Protein AF-A0A3D0NXZ5-F1 (afdb_monomer_lite)

Foldseek 3Di:
DDDPPPPPPPPQLLPDDDDPDPPDDDPVNVVCNVCRSVCVVVCCVQQPFDPDDPPRRGGPVVVVVVVVVVVVCVVVVQCVPPCVVVLVCQLVVVCVVVVVVVDPPDPDDDDDPPDPPPDPPRDRPPPDDDDDPPDDDRSNRVVVVVVVVVPDPVVVVVLVVQCVVVDPCSVVVVVVSVRD

Secondary structure (DSSP, 8-state):
----SS-SS--STT-PPPPS--SS--HHHHHHHHHHHHHHHHHHHHTPBP---TT---BHHHHHHHHHHHHHHHHTTSHHHHSHHHHHHHHTTSSHHHHTTS-TT--S-----------TT---TTSS---SS-----HHHHHHHHHHHHS-HHHHHHHHHHHHHHGGGHHHHHHHHT--

Structure (mmCIF, N/CA/C/O backbone):
data_AF-A0A3D0NXZ5-F1
#
_entry.id   AF-A0A3D0NXZ5-F1
#
loop_
_atom_site.group_PDB
_atom_site.id
_atom_site.type_symbol
_atom_site.label_atom_id
_atom_site.label_alt_id
_atom_site.label_comp_id
_atom_site.label_asym_id
_atom_site.label_entity_id
_atom_site.label_seq_id
_atom_site.pdbx_PDB_ins_code
_atom_site.Cartn_x
_atom_site.Cartn_y
_atom_site.Cartn_z
_atom_site.occupancy
_atom_site.B_iso_or_equiv
_atom_site.auth_seq_id
_atom_site.auth_comp_id
_atom_site.auth_asym_id
_atom_site.auth_atom_id
_atom_site.pdbx_PDB_model_num
ATOM 1 N N . MET A 1 1 ? -35.316 19.312 35.073 1.00 41.75 1 MET A N 1
ATOM 2 C CA . MET A 1 1 ? -35.607 18.990 33.659 1.00 41.75 1 MET A CA 1
ATOM 3 C C . MET A 1 1 ? -35.160 20.193 32.835 1.00 41.75 1 MET A C 1
ATOM 5 O O . MET A 1 1 ? -35.930 21.123 32.685 1.00 41.75 1 MET A O 1
ATOM 9 N N . LEU A 1 2 ? -33.845 20.403 32.703 1.00 42.44 2 LEU A N 1
ATOM 10 C CA . LEU A 1 2 ? -32.972 19.892 31.624 1.00 42.44 2 LEU A CA 1
ATOM 11 C C . LEU A 1 2 ? -33.409 20.513 30.282 1.00 42.44 2 LEU A C 1
ATOM 13 O O . LEU A 1 2 ? -34.428 20.118 29.737 1.00 42.44 2 LEU A O 1
ATOM 17 N N . GLY A 1 3 ? -32.780 21.577 29.781 1.00 42.56 3 GLY A N 1
ATOM 18 C CA . GLY A 1 3 ? -31.330 21.733 29.605 1.00 42.56 3 GLY A CA 1
ATOM 19 C C . GLY A 1 3 ? -30.873 21.407 28.173 1.00 42.56 3 GLY A C 1
ATOM 20 O O . GLY A 1 3 ? -29.702 21.135 27.984 1.00 42.56 3 GLY A O 1
ATOM 21 N N . PHE A 1 4 ? -31.782 21.397 27.186 1.00 41.47 4 PHE A N 1
ATOM 22 C CA . PHE A 1 4 ? -31.520 20.884 25.830 1.00 41.47 4 PHE A CA 1
ATOM 23 C C . PHE A 1 4 ? -31.695 21.907 24.692 1.00 41.47 4 PHE A C 1
ATOM 25 O O . PHE A 1 4 ? -31.719 21.520 23.529 1.00 41.47 4 PHE A O 1
ATOM 32 N N . ALA A 1 5 ? -31.841 23.204 24.982 1.00 46.91 5 ALA A N 1
ATOM 33 C CA . ALA A 1 5 ? -32.232 24.187 23.960 1.00 46.91 5 ALA A CA 1
ATOM 34 C C . ALA A 1 5 ? -31.155 25.228 23.593 1.00 46.91 5 ALA A C 1
ATOM 36 O O . ALA A 1 5 ? -31.480 26.191 22.908 1.00 46.91 5 ALA A O 1
ATOM 37 N N . GLN A 1 6 ? -29.891 25.054 24.010 1.00 45.06 6 GLN A N 1
ATOM 38 C CA . GLN A 1 6 ? -28.816 26.023 23.717 1.00 45.06 6 GLN A CA 1
ATOM 39 C C . GLN A 1 6 ? -27.548 25.408 23.077 1.00 45.06 6 GLN A C 1
ATOM 41 O O . GLN A 1 6 ? -26.482 26.006 23.125 1.00 45.06 6 GLN A O 1
ATOM 46 N N . GLU A 1 7 ? -27.651 24.238 22.431 1.00 49.59 7 GLU A N 1
ATOM 47 C CA . GLU A 1 7 ? -26.507 23.495 21.844 1.00 49.59 7 GLU A CA 1
ATOM 48 C C . GLU A 1 7 ? -26.618 23.261 20.319 1.00 49.59 7 GLU A C 1
ATOM 50 O O . GLU A 1 7 ? -26.187 22.228 19.789 1.00 49.59 7 GLU A O 1
ATOM 55 N N . ALA A 1 8 ? -27.212 24.210 19.587 1.00 44.62 8 ALA A N 1
ATOM 56 C CA . ALA A 1 8 ? -27.478 24.058 18.151 1.00 44.62 8 ALA A CA 1
ATOM 57 C C . ALA A 1 8 ? -26.867 25.135 17.225 1.00 44.62 8 ALA A C 1
ATOM 59 O O . ALA A 1 8 ? -27.139 25.081 16.031 1.00 44.62 8 ALA A O 1
ATOM 60 N N . GLU A 1 9 ? -26.021 26.062 17.705 1.00 56.44 9 GLU A N 1
ATOM 61 C CA . GLU A 1 9 ? -25.551 27.202 16.877 1.00 56.44 9 GLU A CA 1
ATOM 62 C C . GLU A 1 9 ? -24.024 27.305 16.630 1.00 56.44 9 GLU A C 1
ATOM 64 O O . GLU A 1 9 ? -23.556 28.309 16.106 1.00 56.44 9 GLU A O 1
ATOM 69 N N . SER A 1 10 ? -23.213 26.270 16.894 1.00 52.97 10 SER A N 1
ATOM 70 C CA . SER A 1 10 ? -21.784 26.280 16.483 1.00 52.97 10 SER A CA 1
ATOM 71 C C . SER A 1 10 ? -21.210 24.915 16.072 1.00 52.97 10 SER A C 1
ATOM 73 O O . SER A 1 10 ? -20.039 24.614 16.284 1.00 52.97 10 SER A O 1
ATOM 75 N N . ARG A 1 11 ? -22.022 24.050 15.451 1.00 55.53 11 ARG A N 1
ATOM 76 C CA . ARG A 1 11 ? -21.585 22.720 14.975 1.00 55.53 11 ARG A CA 1
ATOM 77 C C . ARG A 1 11 ? -20.914 22.768 13.598 1.00 55.53 11 ARG A C 1
ATOM 79 O O . ARG A 1 11 ? -21.351 22.089 12.673 1.00 55.53 11 ARG A O 1
ATOM 86 N N . ARG A 1 12 ? -19.875 23.584 13.431 1.00 70.50 12 ARG A N 1
ATOM 87 C CA . ARG A 1 12 ? -19.037 23.564 12.222 1.00 70.50 12 ARG A CA 1
ATOM 88 C C . ARG A 1 12 ? -17.635 23.133 12.622 1.00 70.50 12 ARG A C 1
ATOM 90 O O . ARG A 1 12 ? -17.129 23.612 13.628 1.00 70.50 12 ARG A O 1
ATOM 97 N N . CYS A 1 13 ? -17.016 22.235 11.852 1.00 55.78 13 CYS A N 1
ATOM 98 C CA . CYS A 1 13 ? -15.713 21.615 12.155 1.00 55.78 13 CYS A CA 1
ATOM 99 C C . CYS A 1 13 ? -14.569 22.610 12.452 1.00 55.78 13 CYS A C 1
ATOM 101 O O . CYS A 1 13 ? -13.500 22.185 12.867 1.00 55.78 13 CYS A O 1
ATOM 103 N N . TRP A 1 14 ? -14.777 23.909 12.215 1.00 62.09 14 TRP A N 1
ATOM 104 C CA . TRP A 1 14 ? -13.817 25.003 12.351 1.00 62.09 14 TRP A CA 1
ATOM 105 C C . TRP A 1 14 ? -14.100 25.971 13.511 1.00 62.09 14 TRP A C 1
ATOM 107 O O . TRP A 1 14 ? -13.362 26.940 13.671 1.00 62.09 14 TRP A O 1
ATOM 117 N N . ASP A 1 15 ? -15.139 25.741 14.318 1.00 67.44 15 ASP A N 1
ATOM 118 C CA . ASP A 1 15 ? -15.398 26.533 15.528 1.00 67.44 15 ASP A CA 1
ATOM 119 C C . ASP A 1 15 ? -14.567 25.981 16.700 1.00 67.44 15 ASP A C 1
ATOM 121 O O . ASP A 1 15 ? -15.029 25.185 17.518 1.00 67.44 15 ASP A O 1
ATOM 125 N N . VAL A 1 16 ? -13.291 26.378 16.749 1.00 64.75 16 VAL A N 1
ATOM 126 C CA . VAL A 1 16 ? -12.356 26.017 17.824 1.00 64.75 16 VAL A CA 1
ATOM 127 C C . VAL A 1 16 ? -12.390 27.113 18.901 1.00 64.75 16 VAL A C 1
ATOM 129 O O . VAL A 1 16 ? -12.082 28.266 18.589 1.00 64.75 16 VAL A O 1
ATOM 132 N N . PRO A 1 17 ? -12.743 26.812 20.167 1.00 65.06 17 PRO A N 1
ATOM 133 C CA . PRO A 1 17 ? -12.664 27.802 21.235 1.00 65.06 17 PRO A CA 1
ATOM 134 C C . PRO A 1 17 ? -11.199 28.229 21.444 1.00 65.06 17 PRO A C 1
ATOM 136 O O . PRO A 1 17 ? -10.312 27.370 21.464 1.00 65.06 17 PRO A O 1
ATOM 139 N N . PRO A 1 18 ? -10.911 29.535 21.604 1.00 63.91 18 PRO A N 1
ATOM 140 C CA . PRO A 1 18 ? -9.547 30.007 21.813 1.00 63.91 18 PRO A CA 1
ATOM 141 C C . PRO A 1 18 ? -8.962 29.385 23.092 1.00 63.91 18 PRO A C 1
ATOM 143 O O . PRO A 1 18 ? -9.678 29.248 24.089 1.00 63.91 18 PRO A O 1
ATOM 146 N N . PRO A 1 19 ? -7.673 29.005 23.098 1.00 59.25 19 PRO A N 1
ATOM 147 C 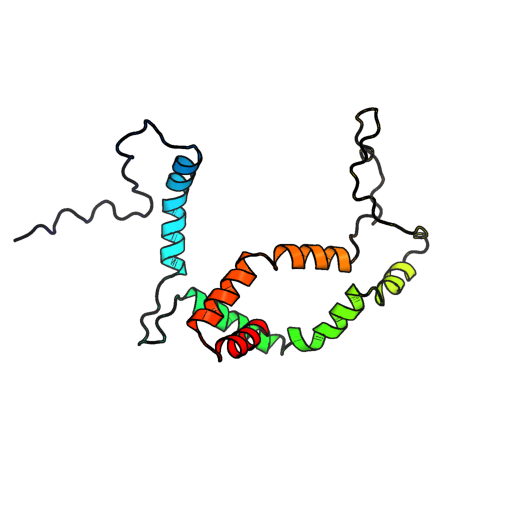CA . PRO A 1 19 ? -7.101 28.266 24.211 1.00 59.25 19 PRO A CA 1
ATOM 148 C C . PRO A 1 19 ? -7.060 29.140 25.467 1.00 59.25 19 PRO A C 1
ATOM 150 O O . PRO A 1 19 ? -6.582 30.280 25.452 1.00 59.25 19 PRO A O 1
ATOM 153 N N . ALA A 1 20 ? -7.545 28.579 26.572 1.00 56.56 20 ALA A N 1
ATOM 154 C CA . ALA A 1 20 ? -7.381 29.157 27.893 1.00 56.56 20 ALA A CA 1
ATOM 155 C C . ALA A 1 20 ? -5.891 29.065 28.277 1.00 56.56 20 ALA A C 1
ATOM 157 O O . ALA A 1 20 ? -5.408 27.995 28.628 1.00 56.56 20 ALA A O 1
ATOM 158 N N . ASN A 1 21 ? -5.191 30.202 28.191 1.00 59.28 21 ASN A N 1
ATOM 159 C CA . ASN A 1 21 ? -3.749 30.440 28.390 1.00 59.28 21 ASN A CA 1
ATOM 160 C C . ASN A 1 21 ? -2.854 30.306 27.143 1.00 59.28 21 ASN A C 1
ATOM 162 O O . ASN A 1 21 ? -2.420 29.232 26.741 1.00 59.28 21 ASN A O 1
ATOM 166 N N . GLN A 1 22 ? -2.489 31.473 26.602 1.00 55.28 22 GLN A N 1
ATOM 167 C CA . GLN A 1 22 ? -1.589 31.694 25.460 1.00 55.28 22 GLN A CA 1
ATOM 168 C C . GLN A 1 22 ? -0.088 31.636 25.812 1.00 55.28 22 GLN A C 1
ATOM 170 O O . GLN A 1 22 ? 0.746 31.894 24.949 1.00 55.28 22 GLN A O 1
ATOM 175 N N . GLN A 1 23 ? 0.289 31.381 27.069 1.00 57.41 23 GLN A N 1
ATOM 176 C CA . GLN A 1 23 ? 1.654 31.681 27.524 1.00 57.41 23 GLN A CA 1
ATOM 177 C C . GLN A 1 23 ? 2.689 30.569 27.314 1.00 57.41 23 GLN A C 1
ATOM 179 O O . GLN A 1 23 ? 3.861 30.840 27.528 1.00 57.41 23 GLN A O 1
ATOM 184 N N . GLN A 1 24 ? 2.322 29.378 26.828 1.00 54.00 24 GLN A N 1
ATOM 185 C CA . GLN A 1 24 ? 3.312 28.345 26.491 1.00 54.00 24 GLN A CA 1
ATOM 186 C C . GLN A 1 24 ? 2.784 27.381 25.413 1.00 54.00 24 GLN A C 1
ATOM 188 O O . GLN A 1 24 ? 2.514 26.219 25.685 1.00 54.00 24 GLN A O 1
ATOM 193 N N . GLN A 1 25 ? 2.578 27.866 24.187 1.00 55.88 25 GLN A N 1
ATOM 194 C CA . GLN A 1 25 ? 2.271 26.999 23.043 1.00 55.88 25 GLN A CA 1
ATOM 195 C C . GLN A 1 25 ? 3.479 26.963 22.110 1.00 55.88 25 GLN A C 1
ATOM 197 O O . GLN A 1 25 ? 3.913 28.008 21.622 1.00 55.88 25 GLN A O 1
ATOM 202 N N . GLY A 1 26 ? 4.036 25.768 21.892 1.00 76.88 26 GLY A N 1
ATOM 203 C CA . GLY A 1 26 ? 5.055 25.550 20.868 1.00 76.88 26 GLY A CA 1
ATOM 204 C C . GLY A 1 26 ? 4.516 25.889 19.476 1.00 76.88 26 GLY A C 1
ATOM 205 O O . GLY A 1 26 ? 3.304 25.922 19.255 1.00 76.88 26 GLY A O 1
ATOM 206 N N . ILE A 1 27 ? 5.418 26.154 18.526 1.00 78.00 27 ILE A N 1
ATOM 207 C CA . ILE A 1 27 ? 5.057 26.375 17.112 1.00 78.00 27 ILE A CA 1
ATOM 208 C C . ILE A 1 27 ? 4.247 25.175 16.591 1.00 78.00 27 ILE A C 1
ATOM 210 O O . ILE A 1 27 ? 3.243 25.365 15.906 1.00 78.00 27 ILE A O 1
ATOM 214 N N . ASP A 1 28 ? 4.615 23.975 17.035 1.00 73.81 28 ASP A N 1
ATOM 215 C CA . ASP A 1 28 ? 3.934 22.715 16.746 1.00 73.81 28 ASP A CA 1
ATOM 216 C C . ASP A 1 28 ? 2.470 22.737 17.209 1.00 73.81 28 ASP A C 1
ATOM 218 O O . ASP A 1 28 ? 1.581 22.444 16.420 1.00 73.81 28 ASP A O 1
ATOM 222 N N . GLU A 1 29 ? 2.185 23.195 18.434 1.00 76.00 29 GLU A N 1
ATOM 223 C CA . GLU A 1 29 ? 0.827 23.252 19.002 1.00 76.00 29 GLU A CA 1
ATOM 224 C C . GLU A 1 29 ? -0.116 24.175 18.210 1.00 76.00 29 GLU A C 1
ATOM 226 O O . GLU A 1 29 ? -1.310 23.898 18.072 1.00 76.00 29 GLU A O 1
ATOM 231 N N . ARG A 1 30 ? 0.420 25.290 17.696 1.00 70.31 30 ARG A N 1
ATOM 232 C CA . ARG A 1 30 ? -0.326 26.268 16.887 1.00 70.31 30 ARG A CA 1
ATOM 233 C C . ARG A 1 30 ? -0.631 25.740 15.493 1.00 70.31 30 ARG A C 1
ATOM 235 O O . ARG A 1 30 ? -1.725 25.967 14.981 1.00 70.31 30 ARG A O 1
ATOM 242 N N . ILE A 1 31 ? 0.336 25.050 14.894 1.00 77.19 31 ILE A N 1
ATOM 243 C CA . ILE A 1 31 ? 0.180 24.377 13.605 1.00 77.19 31 ILE A CA 1
ATOM 244 C C . ILE A 1 31 ? -0.887 23.290 13.748 1.00 77.19 31 ILE A C 1
ATOM 246 O O . ILE A 1 31 ? -1.882 23.303 13.025 1.00 77.19 31 ILE A O 1
ATOM 250 N N . ASP A 1 32 ? -0.758 22.432 14.755 1.00 77.69 32 ASP A N 1
ATOM 251 C CA . ASP A 1 32 ? -1.687 21.337 15.016 1.00 77.69 32 ASP A CA 1
ATOM 252 C C . ASP A 1 32 ? -3.134 21.824 15.184 1.00 77.69 32 ASP A C 1
ATOM 254 O O . ASP A 1 32 ? -4.059 21.263 14.603 1.00 77.69 32 ASP A O 1
ATOM 258 N N . GLN A 1 33 ? -3.357 22.905 15.938 1.00 75.62 33 GLN A N 1
ATOM 259 C CA . GLN A 1 33 ? -4.695 23.478 16.145 1.00 75.62 33 GLN A CA 1
ATOM 260 C C . GLN A 1 33 ? -5.306 24.079 14.877 1.00 75.62 33 GLN A C 1
ATOM 262 O O . GLN A 1 33 ? -6.523 24.017 14.710 1.00 75.62 33 GLN A O 1
ATOM 267 N N . ALA A 1 34 ? -4.486 24.628 13.980 1.00 78.44 34 ALA A N 1
ATOM 268 C CA . ALA A 1 34 ? -4.954 25.150 12.700 1.00 78.44 34 ALA A CA 1
ATOM 269 C C . ALA A 1 34 ? -5.328 24.028 11.716 1.00 78.44 34 ALA A C 1
ATOM 271 O O . ALA A 1 34 ? -6.273 24.183 10.942 1.00 78.44 34 ALA A O 1
ATOM 272 N N . PHE A 1 35 ? -4.629 22.889 11.764 1.00 81.00 35 PHE A N 1
ATOM 273 C CA . PHE A 1 35 ? -4.875 21.751 10.871 1.00 81.00 35 PHE A CA 1
ATOM 274 C C . PHE A 1 35 ? -5.945 20.775 11.382 1.00 81.00 35 PHE A C 1
ATOM 276 O O . PHE A 1 35 ? -6.681 20.208 10.571 1.00 81.00 35 PHE A O 1
ATOM 283 N N . LYS A 1 36 ? -6.111 20.639 12.704 1.00 81.00 36 LYS A N 1
ATOM 284 C CA . LYS A 1 36 ? -7.174 19.850 13.358 1.00 81.00 36 LYS A CA 1
ATOM 285 C C . LYS A 1 36 ? -8.581 20.041 12.773 1.00 81.00 36 LYS A C 1
ATOM 287 O O . LYS A 1 36 ? -9.215 19.035 12.476 1.00 81.00 36 LYS A O 1
ATOM 292 N N . PRO A 1 37 ? -9.103 21.261 12.552 1.00 80.50 37 PRO A N 1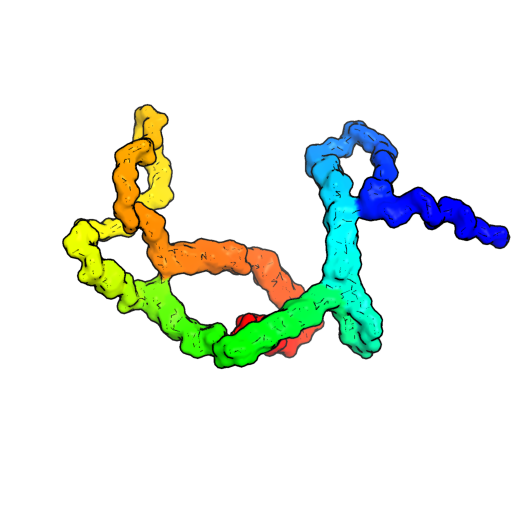
ATOM 293 C CA . PRO A 1 37 ? -10.470 21.437 12.057 1.00 80.50 37 PRO A CA 1
ATOM 294 C C . PRO A 1 37 ? -10.693 20.877 10.646 1.00 80.50 37 PRO A C 1
ATOM 296 O O . PRO A 1 37 ? -11.771 20.369 10.338 1.00 80.50 37 PRO A O 1
ATOM 299 N N . ILE A 1 38 ? -9.671 20.939 9.789 1.00 83.81 38 ILE A N 1
ATOM 300 C CA . ILE A 1 38 ? -9.722 20.403 8.423 1.00 83.81 38 ILE A CA 1
ATOM 301 C C . ILE A 1 38 ? -9.576 18.880 8.468 1.00 83.81 38 ILE A C 1
ATOM 303 O O . ILE A 1 38 ? -10.362 18.167 7.842 1.00 83.81 38 ILE A O 1
ATOM 307 N N . ALA A 1 39 ? -8.611 18.395 9.257 1.00 83.69 39 ALA A N 1
ATOM 308 C CA . ALA A 1 39 ? -8.355 16.974 9.448 1.00 83.69 39 ALA A CA 1
ATOM 309 C C . ALA A 1 39 ? -9.591 16.254 9.998 1.00 83.69 39 ALA A C 1
ATOM 311 O O . ALA A 1 39 ? -10.036 15.293 9.386 1.00 83.69 39 ALA A O 1
ATOM 312 N N . ASN A 1 40 ? -10.220 16.780 11.052 1.00 82.81 40 ASN A N 1
ATOM 313 C CA . ASN A 1 40 ? -11.398 16.178 11.684 1.00 82.81 40 ASN A CA 1
ATOM 314 C C . ASN A 1 40 ? -12.587 16.056 10.723 1.00 82.81 40 ASN A C 1
ATOM 316 O O . ASN A 1 40 ? -13.337 15.084 10.764 1.00 82.81 40 ASN A O 1
ATOM 320 N N . CYS A 1 41 ? -12.782 17.049 9.854 1.00 81.56 41 CYS A N 1
ATOM 321 C CA . CYS A 1 41 ? -13.891 17.045 8.902 1.00 81.56 41 CYS A CA 1
ATOM 322 C C . CYS A 1 41 ? -13.663 16.006 7.785 1.00 81.56 41 CYS A C 1
ATOM 324 O O . CYS A 1 41 ? -14.591 15.301 7.378 1.00 81.56 41 CYS A O 1
ATOM 326 N N . TRP A 1 42 ? -12.417 15.871 7.320 1.00 84.00 42 TRP A N 1
ATOM 327 C CA . TRP A 1 42 ? -12.032 14.824 6.374 1.00 84.00 42 TRP A CA 1
ATOM 328 C C . TRP A 1 42 ? -12.080 13.432 7.015 1.00 84.00 42 TRP A C 1
ATOM 330 O O . TRP A 1 42 ? -12.632 12.503 6.431 1.00 84.00 42 TRP A O 1
ATOM 340 N N . GLU A 1 43 ? -11.585 13.304 8.246 1.00 85.06 43 GLU A N 1
ATOM 341 C CA . GLU A 1 43 ? -11.587 12.075 9.039 1.00 85.06 43 GLU A CA 1
ATOM 342 C C . GLU A 1 43 ? -13.014 11.562 9.250 1.00 85.06 43 GLU A C 1
ATOM 344 O O . GLU A 1 43 ? -13.315 10.428 8.891 1.00 85.06 43 GLU A O 1
ATOM 349 N N . ALA A 1 44 ? -13.933 12.417 9.704 1.00 84.19 44 ALA A N 1
ATOM 350 C CA . ALA A 1 44 ? -15.335 12.049 9.898 1.00 84.19 44 ALA A CA 1
ATOM 351 C C . ALA A 1 44 ? -16.031 11.592 8.604 1.00 84.19 44 ALA A C 1
ATOM 353 O O . ALA A 1 44 ? -16.969 10.799 8.649 1.00 84.19 44 ALA A O 1
ATOM 354 N N . THR A 1 45 ? -15.573 12.081 7.449 1.00 85.88 45 THR A N 1
ATOM 355 C CA . THR A 1 45 ? -16.117 11.687 6.144 1.00 85.88 45 THR A CA 1
ATOM 356 C C . THR A 1 45 ? -15.546 10.345 5.680 1.00 85.88 45 THR A C 1
ATOM 358 O O . THR A 1 45 ? -16.287 9.477 5.225 1.00 85.88 45 THR A O 1
ATOM 361 N N . VAL A 1 46 ? -14.228 10.158 5.792 1.00 84.88 46 VAL A N 1
ATOM 362 C CA . VAL A 1 46 ? -13.517 8.966 5.297 1.00 84.88 46 VAL A CA 1
ATOM 363 C C . VAL A 1 46 ? -13.706 7.762 6.222 1.00 84.88 46 VAL A C 1
ATOM 365 O O . VAL A 1 46 ? -13.862 6.634 5.749 1.00 84.88 46 VAL A O 1
ATOM 368 N N . PHE A 1 47 ? -13.737 8.000 7.532 1.00 87.19 47 PHE A N 1
ATOM 369 C CA . PHE A 1 47 ? -13.920 6.976 8.557 1.00 87.19 47 PHE A CA 1
ATOM 370 C C . PHE A 1 47 ? -15.376 6.816 9.000 1.00 87.19 47 PHE A C 1
ATOM 372 O O . PHE A 1 47 ? -15.634 6.237 10.050 1.00 87.19 47 PHE A O 1
ATOM 379 N N . TYR A 1 48 ? -16.339 7.284 8.199 1.00 87.44 48 TYR A N 1
ATOM 380 C CA . TYR A 1 48 ? -17.747 7.014 8.465 1.00 87.44 48 TYR A CA 1
ATOM 381 C C . TYR A 1 48 ? -17.998 5.500 8.482 1.00 87.44 48 TYR A C 1
ATOM 383 O O . TYR A 1 48 ? -17.711 4.788 7.514 1.00 87.44 48 TYR A O 1
ATOM 391 N N . GLU A 1 49 ? -18.525 5.018 9.600 1.00 84.56 49 GLU A N 1
ATOM 392 C CA . GLU A 1 49 ? -18.884 3.623 9.824 1.00 84.56 49 GLU A CA 1
ATOM 393 C C . GLU A 1 49 ? -20.151 3.270 9.043 1.00 84.56 49 GLU A C 1
ATOM 395 O O . GLU A 1 49 ? -21.207 3.890 9.207 1.00 84.56 49 GLU A O 1
ATOM 400 N N . ALA A 1 50 ? -20.061 2.270 8.164 1.00 82.81 50 ALA A N 1
ATOM 401 C CA . ALA A 1 50 ? -21.228 1.818 7.423 1.00 82.81 50 ALA A CA 1
ATOM 402 C C . ALA A 1 50 ? -22.254 1.191 8.393 1.00 82.81 50 ALA A C 1
ATOM 404 O O . ALA A 1 50 ? -21.870 0.362 9.219 1.00 82.81 50 ALA A O 1
ATOM 405 N N . PRO A 1 51 ? -23.560 1.514 8.292 1.00 81.50 51 PRO A N 1
ATOM 406 C CA . PRO A 1 51 ? -24.595 0.971 9.173 1.00 81.50 51 PRO A CA 1
ATOM 407 C C . PRO A 1 51 ? -24.944 -0.478 8.792 1.00 81.50 51 PRO A C 1
ATOM 409 O O . PRO A 1 51 ? -26.036 -0.774 8.305 1.00 81.50 51 PRO A O 1
ATOM 412 N N . VAL A 1 52 ? -23.994 -1.389 8.986 1.00 82.94 52 VAL A N 1
ATOM 413 C CA . VAL A 1 52 ? -24.125 -2.829 8.748 1.00 82.94 52 VAL A CA 1
ATOM 414 C C . VAL A 1 52 ? -24.036 -3.608 10.069 1.00 82.94 52 VAL A C 1
ATOM 416 O O . VAL A 1 52 ? -23.437 -3.118 11.028 1.00 82.94 52 VAL A O 1
ATOM 419 N N . PRO A 1 53 ? -24.638 -4.810 10.156 1.00 85.06 53 PRO A N 1
ATOM 420 C CA . PRO A 1 53 ? -24.561 -5.639 11.356 1.00 85.06 53 PRO A CA 1
ATOM 421 C C . PRO A 1 53 ? -23.124 -6.062 11.699 1.00 85.06 53 PRO A C 1
ATOM 423 O O . PRO A 1 53 ? -22.326 -6.376 10.811 1.00 85.06 53 PRO A O 1
ATOM 426 N N . GLU A 1 54 ? -22.824 -6.144 12.996 1.00 85.00 54 GLU A N 1
ATOM 427 C CA . GLU A 1 54 ? -21.589 -6.744 13.519 1.00 85.00 54 GLU A CA 1
ATOM 428 C C . GLU A 1 54 ? -21.378 -8.163 12.957 1.00 85.00 54 GLU A C 1
ATOM 430 O O . GLU A 1 54 ? -22.345 -8.933 12.881 1.00 85.00 54 GLU A O 1
ATOM 435 N N . PRO A 1 55 ? -20.147 -8.554 12.566 1.00 78.94 55 PRO A N 1
ATOM 436 C CA . PRO A 1 55 ? -18.854 -7.877 12.764 1.00 78.94 55 PRO A CA 1
ATOM 437 C C . PRO A 1 55 ? -18.403 -6.987 11.590 1.00 78.94 55 PRO A C 1
ATOM 439 O O . PRO A 1 55 ? -17.218 -6.690 11.452 1.00 78.94 55 PRO A O 1
ATOM 442 N N . PHE A 1 56 ? -19.304 -6.626 10.674 1.00 83.25 56 PHE A N 1
ATOM 443 C CA . PHE A 1 56 ? -18.922 -5.951 9.434 1.00 83.25 56 PHE A CA 1
ATOM 444 C C . PHE A 1 56 ? -18.953 -4.427 9.538 1.00 83.25 56 PHE A C 1
ATOM 446 O O . PHE A 1 56 ? -18.806 -3.773 8.519 1.00 83.25 56 PHE A O 1
ATOM 453 N N . ASN A 1 57 ? -19.127 -3.837 10.722 1.00 83.12 57 ASN A N 1
ATOM 454 C CA . ASN A 1 57 ? -19.113 -2.386 10.887 1.00 83.12 57 ASN A CA 1
ATOM 455 C C . ASN A 1 57 ? -17.690 -1.836 10.661 1.00 83.12 57 ASN A C 1
ATOM 457 O O . ASN A 1 57 ? -16.886 -1.692 11.576 1.00 83.12 57 ASN A O 1
ATOM 461 N N . LEU A 1 58 ? -17.344 -1.641 9.391 1.00 88.88 58 LEU A N 1
ATOM 462 C CA . LEU A 1 58 ? -16.042 -1.178 8.942 1.00 88.88 58 LEU A CA 1
ATOM 463 C C . LEU A 1 58 ? -16.187 0.214 8.314 1.00 88.88 58 LEU A C 1
ATOM 465 O O . LEU A 1 58 ? -17.217 0.509 7.692 1.00 88.88 58 LEU A O 1
ATOM 469 N N . PRO A 1 59 ? -15.153 1.066 8.418 1.00 90.31 59 PRO A N 1
ATOM 470 C CA . PRO A 1 59 ? -15.117 2.349 7.730 1.00 90.31 59 PRO A CA 1
ATOM 471 C C . PRO A 1 59 ? -15.387 2.211 6.226 1.00 90.31 59 PRO A C 1
ATOM 473 O O . PRO A 1 59 ? -14.841 1.312 5.578 1.00 90.31 59 PRO A O 1
ATOM 476 N N . ILE A 1 60 ? -16.161 3.132 5.641 1.00 89.31 60 ILE A N 1
ATOM 477 C CA . ILE A 1 60 ? -16.460 3.145 4.194 1.00 89.31 60 ILE A CA 1
ATOM 478 C C . ILE A 1 60 ? -15.183 3.082 3.348 1.00 89.31 60 ILE A C 1
ATOM 480 O O . ILE A 1 60 ? -15.151 2.405 2.318 1.00 89.31 60 ILE A O 1
ATOM 484 N N . VAL A 1 61 ? -14.112 3.741 3.792 1.00 91.62 61 VAL A N 1
ATOM 485 C CA . VAL A 1 61 ? -12.816 3.703 3.108 1.00 91.62 61 VAL A CA 1
ATOM 486 C C . VAL A 1 61 ? -12.287 2.278 2.928 1.00 91.62 61 VAL A C 1
ATOM 488 O O . VAL A 1 61 ? -11.767 1.957 1.863 1.00 91.62 61 VAL A O 1
ATOM 491 N N . LEU A 1 62 ? -12.484 1.380 3.897 1.00 90.06 62 LEU A N 1
ATOM 492 C CA . LEU A 1 62 ? -12.013 -0.001 3.797 1.00 90.06 62 LEU A CA 1
ATOM 493 C C . LEU A 1 62 ? -12.796 -0.788 2.740 1.00 90.06 62 LEU A C 1
ATOM 495 O O . LEU A 1 62 ? -12.206 -1.539 1.963 1.00 90.06 62 LEU A O 1
ATOM 499 N N . TYR A 1 63 ? -14.107 -0.561 2.649 1.00 89.00 63 TYR A N 1
ATOM 500 C CA . TYR A 1 63 ? -14.927 -1.122 1.576 1.00 89.00 63 TYR A CA 1
ATOM 501 C C . TYR A 1 63 ? -14.504 -0.618 0.197 1.00 89.00 63 TYR A C 1
ATOM 503 O O . TYR A 1 63 ? -14.421 -1.409 -0.743 1.00 89.00 63 TYR A O 1
ATOM 511 N N . LEU A 1 64 ? -14.193 0.676 0.079 1.00 91.12 64 LEU A N 1
ATOM 512 C CA . LEU A 1 64 ? -13.702 1.276 -1.159 1.00 91.12 64 LEU A CA 1
ATOM 513 C C . LEU A 1 64 ? -12.339 0.699 -1.566 1.00 91.12 64 LEU A C 1
ATOM 515 O O . LEU A 1 64 ? -12.147 0.378 -2.738 1.00 91.12 64 LEU A O 1
ATOM 519 N N . LEU A 1 65 ? -11.415 0.523 -0.615 1.00 91.38 65 LEU A N 1
ATOM 520 C CA . LEU A 1 65 ? -10.099 -0.062 -0.879 1.00 91.38 65 LEU A CA 1
ATOM 521 C C . LEU A 1 65 ? -10.197 -1.524 -1.311 1.00 91.38 65 LEU A C 1
ATOM 523 O O . LEU A 1 65 ? -9.619 -1.888 -2.331 1.00 91.38 65 LEU A O 1
ATOM 527 N N . ILE A 1 66 ? -10.943 -2.358 -0.581 1.00 89.44 66 ILE A N 1
ATOM 528 C CA . ILE A 1 66 ? -11.094 -3.778 -0.931 1.00 89.44 66 ILE A CA 1
ATOM 529 C C . ILE A 1 66 ? -11.822 -3.913 -2.273 1.00 89.44 66 ILE A C 1
ATOM 531 O O . ILE A 1 66 ? -11.384 -4.669 -3.138 1.00 89.44 66 ILE A O 1
ATOM 535 N N . GLY A 1 67 ? -12.903 -3.154 -2.478 1.00 92.00 67 GLY A N 1
ATOM 536 C CA . GLY A 1 67 ? -13.655 -3.156 -3.731 1.00 92.00 67 GLY A CA 1
ATOM 537 C C . GLY A 1 67 ? -12.808 -2.708 -4.921 1.00 92.00 67 GLY A C 1
ATOM 538 O O . GLY A 1 67 ? -12.789 -3.388 -5.945 1.00 92.00 67 GLY A O 1
ATOM 539 N N . GLY A 1 68 ? -12.059 -1.612 -4.772 1.00 91.81 68 GLY A N 1
ATOM 540 C CA . GLY A 1 68 ? -11.139 -1.111 -5.790 1.00 91.81 68 GLY A CA 1
ATOM 541 C C . GLY A 1 68 ? -10.018 -2.101 -6.101 1.00 91.81 68 GLY A C 1
ATOM 542 O O . GLY A 1 68 ? -9.791 -2.413 -7.267 1.00 91.81 68 GLY A O 1
ATOM 543 N N . ALA A 1 69 ? -9.366 -2.657 -5.077 1.00 89.44 69 ALA A N 1
ATOM 544 C CA . ALA A 1 69 ? -8.283 -3.626 -5.238 1.00 89.44 69 ALA A CA 1
ATOM 545 C C . ALA A 1 69 ? -8.754 -4.894 -5.964 1.00 89.44 69 ALA A C 1
ATOM 547 O O . ALA A 1 69 ? -8.132 -5.332 -6.933 1.00 89.44 69 ALA A O 1
ATOM 548 N N . VAL A 1 70 ? -9.901 -5.451 -5.562 1.00 90.31 70 VAL A N 1
ATOM 549 C CA . VAL A 1 70 ? -10.493 -6.619 -6.228 1.00 90.31 70 VAL A CA 1
ATOM 550 C C . VAL A 1 70 ? -10.899 -6.279 -7.663 1.00 90.31 70 VAL A C 1
ATOM 552 O O . VAL A 1 70 ? -10.605 -7.050 -8.576 1.00 90.31 70 VAL A O 1
ATOM 555 N N . PHE A 1 71 ? -11.521 -5.121 -7.894 1.00 91.81 71 PHE A N 1
ATOM 556 C CA . PHE A 1 71 ? -11.922 -4.679 -9.229 1.00 91.81 71 PHE A CA 1
ATOM 557 C C . PHE A 1 71 ? -10.722 -4.540 -10.173 1.00 91.81 71 PHE A C 1
ATOM 559 O O . PHE A 1 71 ? -10.709 -5.163 -11.235 1.00 91.81 71 PHE A O 1
ATOM 566 N N . PHE A 1 72 ? -9.686 -3.793 -9.780 1.00 88.69 72 PHE A N 1
ATOM 567 C CA . PHE A 1 72 ? -8.485 -3.619 -10.598 1.00 88.69 72 PHE A CA 1
ATOM 568 C C . PHE A 1 72 ? -7.760 -4.948 -10.831 1.00 88.69 72 PHE A C 1
ATOM 570 O O . PHE A 1 72 ? -7.343 -5.234 -11.954 1.00 88.69 72 PHE A O 1
ATOM 577 N N . THR A 1 73 ? -7.687 -5.812 -9.817 1.00 89.50 73 THR A N 1
ATOM 578 C CA . THR A 1 73 ? -7.048 -7.130 -9.938 1.00 89.50 73 THR A CA 1
ATOM 579 C C . THR A 1 73 ? -7.762 -8.036 -10.932 1.00 89.50 73 THR A C 1
ATOM 581 O O . THR A 1 73 ? -7.105 -8.706 -11.734 1.00 89.50 73 THR A O 1
ATOM 584 N N . LEU A 1 74 ? -9.097 -8.058 -10.914 1.00 88.38 74 LEU A N 1
ATOM 585 C CA . LEU A 1 74 ? -9.888 -8.865 -11.842 1.00 88.38 74 LEU A CA 1
ATOM 586 C C . LEU A 1 74 ? -9.846 -8.300 -13.264 1.00 88.38 74 LEU A C 1
ATOM 588 O O . LEU A 1 74 ? -9.676 -9.069 -14.208 1.00 88.38 74 LEU A O 1
ATOM 592 N N . VAL A 1 75 ? -9.938 -6.976 -13.426 1.00 89.19 75 VAL A N 1
ATOM 593 C CA . VAL A 1 75 ? -9.913 -6.316 -14.744 1.00 89.19 75 VAL A CA 1
ATOM 594 C C . VAL A 1 75 ? -8.557 -6.482 -15.431 1.00 89.19 75 VAL A C 1
ATOM 596 O O . VAL A 1 75 ? -8.505 -6.815 -16.612 1.00 89.19 75 VAL A O 1
ATOM 599 N N . PHE A 1 76 ? -7.451 -6.345 -14.697 1.00 84.31 76 PHE A N 1
ATOM 600 C CA . PHE A 1 76 ? -6.111 -6.639 -15.220 1.00 84.31 76 PHE A CA 1
ATOM 601 C C . PHE A 1 76 ? -5.787 -8.138 -15.204 1.00 84.31 76 PHE A C 1
ATOM 603 O O . PHE A 1 76 ? -4.721 -8.572 -15.639 1.00 84.31 76 PHE A O 1
ATOM 610 N N . GLY A 1 77 ? -6.718 -8.953 -14.713 1.00 85.06 77 GLY A N 1
ATOM 611 C CA . GLY A 1 77 ? -6.629 -10.394 -14.667 1.00 85.06 77 GLY A CA 1
ATOM 612 C C . GLY A 1 77 ? -5.411 -10.897 -13.908 1.00 85.06 77 GLY A C 1
ATOM 613 O O . GLY A 1 77 ? -4.831 -11.845 -14.391 1.00 85.06 77 GLY A O 1
ATOM 614 N N . PHE A 1 78 ? -4.997 -10.348 -12.766 1.00 85.62 78 PHE A N 1
ATOM 615 C CA . PHE A 1 78 ? -3.796 -10.776 -12.012 1.00 85.62 78 PHE A CA 1
ATOM 616 C C . PHE A 1 78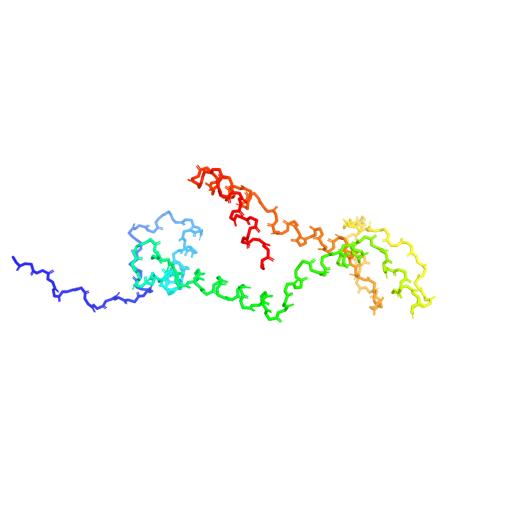 ? -2.443 -10.438 -12.678 1.00 85.62 78 PHE A C 1
ATOM 618 O O . PHE A 1 78 ? -1.500 -11.240 -12.662 1.00 85.62 78 PHE A O 1
ATOM 625 N N . VAL A 1 79 ? -2.316 -9.235 -13.253 1.00 84.94 79 VAL A N 1
ATOM 626 C CA . VAL A 1 79 ? -1.030 -8.704 -13.759 1.00 84.94 79 VAL A CA 1
ATOM 627 C C . VAL A 1 79 ? 0.075 -8.737 -12.697 1.00 84.94 79 VAL A C 1
ATOM 629 O O . VAL A 1 79 ? 1.191 -9.136 -13.040 1.00 84.94 79 VAL A O 1
ATOM 632 N N . ASN A 1 80 ? -0.239 -8.431 -11.430 1.00 83.38 80 ASN A N 1
ATOM 633 C CA . ASN A 1 80 ? 0.719 -8.423 -10.314 1.00 83.38 80 ASN A CA 1
ATOM 634 C C . ASN A 1 80 ? 1.508 -9.737 -10.198 1.00 83.38 80 ASN A C 1
ATOM 636 O O . ASN A 1 80 ? 2.702 -9.718 -9.931 1.00 83.38 80 ASN A O 1
ATOM 640 N N . ILE A 1 81 ? 0.875 -10.883 -10.479 1.00 86.19 81 ILE A N 1
ATOM 641 C CA . ILE A 1 81 ? 1.524 -12.201 -10.401 1.00 86.19 81 ILE A CA 1
ATOM 642 C C . ILE A 1 81 ? 2.200 -12.561 -11.728 1.00 86.19 81 ILE A C 1
ATOM 644 O O . ILE A 1 81 ? 3.320 -13.070 -11.745 1.00 86.19 81 ILE A O 1
ATOM 648 N N . ARG A 1 82 ? 1.542 -12.306 -12.869 1.00 85.38 82 ARG A N 1
ATOM 649 C CA . ARG A 1 82 ? 2.054 -12.757 -14.178 1.00 85.38 82 ARG A CA 1
ATOM 650 C C . ARG A 1 82 ? 3.239 -11.948 -14.691 1.00 85.38 82 ARG A C 1
ATOM 652 O O . ARG A 1 82 ? 4.072 -12.492 -15.411 1.00 85.38 82 ARG A O 1
ATOM 659 N N . ARG A 1 83 ? 3.298 -10.650 -14.384 1.00 86.31 83 ARG A N 1
ATOM 660 C CA . ARG A 1 83 ? 4.338 -9.736 -14.887 1.00 86.31 83 ARG A CA 1
ATOM 661 C C . ARG A 1 83 ? 5.473 -9.504 -13.888 1.00 86.31 83 ARG A C 1
ATOM 663 O O . ARG A 1 83 ? 6.496 -8.955 -14.281 1.00 86.31 83 ARG A O 1
ATOM 670 N N . PHE A 1 84 ? 5.358 -10.011 -12.660 1.00 88.75 84 PHE A N 1
ATOM 671 C CA . PHE A 1 84 ? 6.440 -10.008 -11.672 1.00 88.75 84 PHE A CA 1
ATOM 672 C C . PHE A 1 84 ? 7.789 -10.554 -12.191 1.00 88.75 84 PHE A C 1
ATOM 674 O O . PHE A 1 84 ? 8.799 -9.871 -12.025 1.00 88.75 84 PHE A O 1
ATOM 681 N N . PRO A 1 85 ? 7.867 -11.723 -12.868 1.00 85.00 85 PRO A N 1
ATOM 682 C CA . PRO A 1 85 ? 9.151 -12.222 -13.367 1.00 85.00 85 PRO A CA 1
ATOM 683 C C . PRO A 1 85 ? 9.747 -11.334 -14.467 1.00 85.00 85 PRO A C 1
ATOM 685 O O . PRO A 1 85 ? 10.968 -11.230 -14.563 1.00 85.00 85 PRO A O 1
ATOM 688 N N . LEU A 1 86 ? 8.898 -10.673 -15.265 1.00 83.62 86 LEU A N 1
ATOM 689 C CA . LEU A 1 86 ? 9.338 -9.731 -16.293 1.00 83.62 86 LEU A CA 1
ATOM 690 C C . LEU A 1 86 ? 9.955 -8.484 -15.648 1.00 83.62 86 LEU A C 1
ATOM 692 O O . LEU A 1 86 ? 11.072 -8.109 -15.995 1.00 83.62 86 LEU A O 1
ATOM 696 N N . ALA A 1 87 ? 9.277 -7.905 -14.655 1.00 84.50 87 ALA A N 1
ATOM 697 C CA . ALA A 1 87 ? 9.792 -6.769 -13.894 1.00 84.50 87 ALA A CA 1
ATOM 698 C C . ALA A 1 87 ? 11.139 -7.096 -13.225 1.00 84.50 87 ALA A C 1
ATOM 700 O O . ALA A 1 87 ? 12.073 -6.299 -13.270 1.00 84.50 87 ALA A O 1
ATOM 701 N N . LEU A 1 88 ? 11.285 -8.311 -12.685 1.00 85.00 88 LEU A N 1
ATOM 702 C CA . LEU A 1 88 ? 12.539 -8.748 -12.077 1.00 85.00 88 LEU A CA 1
ATOM 703 C C . LEU A 1 88 ? 13.664 -8.932 -13.106 1.00 85.00 88 LEU A C 1
ATOM 705 O O . LEU A 1 88 ? 14.821 -8.697 -12.778 1.00 85.00 88 LEU A O 1
ATOM 709 N N . SER A 1 89 ? 13.357 -9.343 -14.342 1.00 82.81 89 SER A N 1
ATOM 710 C CA . SER A 1 89 ? 14.363 -9.405 -15.412 1.00 82.81 89 SER A CA 1
ATOM 711 C C . SER A 1 89 ? 14.820 -8.029 -15.903 1.00 82.81 89 SER A C 1
ATOM 713 O O . SER A 1 89 ? 15.991 -7.898 -16.240 1.00 82.81 89 SER A O 1
ATOM 715 N N . VAL A 1 90 ? 13.942 -7.020 -15.879 1.00 80.38 90 VAL A N 1
ATOM 716 C CA . VAL A 1 90 ? 14.287 -5.625 -16.212 1.00 80.38 90 VAL A CA 1
ATOM 717 C C . VAL A 1 90 ? 15.210 -5.045 -15.144 1.00 80.38 90 VAL A C 1
ATOM 719 O O . VAL A 1 90 ? 16.316 -4.627 -15.437 1.00 80.38 90 VAL A O 1
ATOM 722 N N . VAL A 1 91 ? 14.830 -5.152 -13.871 1.00 80.00 91 VAL A N 1
ATOM 723 C CA . VAL A 1 91 ? 15.629 -4.617 -12.756 1.00 80.00 91 VAL A CA 1
ATOM 724 C C . VAL A 1 91 ? 16.981 -5.324 -12.582 1.00 80.00 91 VAL A C 1
ATOM 726 O O . VAL A 1 91 ? 17.925 -4.762 -12.034 1.00 80.00 91 VAL A O 1
ATOM 729 N N . ARG A 1 92 ? 17.094 -6.578 -13.024 1.00 76.19 92 ARG A N 1
ATOM 730 C CA . ARG A 1 92 ? 18.365 -7.318 -13.014 1.00 76.19 92 ARG A CA 1
ATOM 731 C C . ARG A 1 92 ? 19.328 -6.893 -14.126 1.00 76.19 92 ARG A C 1
ATOM 733 O O . ARG A 1 92 ? 20.401 -7.481 -14.205 1.00 76.19 92 ARG A O 1
ATOM 740 N N . GLY A 1 93 ? 18.943 -5.942 -14.973 1.00 70.12 93 GLY A N 1
ATOM 741 C CA . GLY A 1 93 ? 19.776 -5.432 -16.055 1.00 70.12 93 GLY A CA 1
ATOM 742 C C . GLY A 1 93 ? 19.872 -6.363 -17.260 1.00 70.12 93 GLY A C 1
ATOM 743 O O . GLY A 1 93 ? 20.779 -6.227 -18.063 1.00 70.12 93 GLY A O 1
ATOM 744 N N . LYS A 1 94 ? 18.965 -7.346 -17.408 1.00 67.56 94 LYS A N 1
ATOM 745 C CA . LYS A 1 94 ? 18.967 -8.261 -18.572 1.00 67.56 94 LYS A CA 1
ATOM 746 C C . LYS A 1 94 ? 18.488 -7.570 -19.865 1.00 67.56 94 LYS A C 1
ATOM 748 O O . LYS A 1 94 ? 18.528 -8.183 -20.928 1.00 67.56 94 LYS A O 1
ATOM 753 N N . TYR A 1 95 ? 17.958 -6.353 -19.762 1.00 67.50 95 TYR A N 1
ATOM 754 C CA . TYR A 1 95 ? 17.381 -5.607 -20.880 1.00 67.50 95 TYR A CA 1
ATOM 755 C C . TYR A 1 95 ? 18.044 -4.243 -21.124 1.00 67.50 95 TYR A C 1
ATOM 757 O O . TYR A 1 95 ? 17.703 -3.606 -22.118 1.00 67.50 95 TYR A O 1
ATOM 765 N N . ASP A 1 96 ? 19.020 -3.846 -20.303 1.00 66.88 96 ASP A N 1
ATOM 766 C CA . ASP A 1 96 ? 19.736 -2.566 -20.427 1.00 66.88 96 ASP A CA 1
ATOM 767 C C . ASP A 1 96 ? 20.537 -2.518 -21.748 1.00 66.88 96 ASP A C 1
ATOM 769 O O . ASP A 1 96 ? 20.653 -1.486 -22.402 1.00 66.88 96 ASP A O 1
ATOM 773 N N . ASP A 1 97 ? 21.008 -3.678 -22.213 1.00 63.50 97 ASP A N 1
ATOM 774 C CA . ASP A 1 97 ? 21.731 -3.853 -23.475 1.00 63.50 97 ASP A CA 1
ATOM 775 C C . ASP A 1 97 ? 20.878 -3.555 -24.727 1.00 63.50 97 ASP A C 1
ATOM 777 O O . ASP A 1 97 ? 21.435 -3.305 -25.796 1.00 63.50 97 ASP A O 1
ATOM 781 N N . ILE A 1 98 ? 19.541 -3.581 -24.624 1.00 61.97 98 ILE A N 1
ATOM 782 C CA . ILE A 1 98 ? 18.634 -3.256 -25.741 1.00 61.97 98 ILE A CA 1
ATOM 783 C C . ILE A 1 98 ? 18.452 -1.737 -25.867 1.00 61.97 98 ILE A C 1
ATOM 785 O O . ILE A 1 98 ? 18.328 -1.234 -26.980 1.00 61.97 98 ILE A O 1
ATOM 789 N N . GLU A 1 99 ? 18.502 -1.006 -24.753 1.00 61.59 99 GLU A N 1
ATOM 790 C CA . GLU A 1 99 ? 18.471 0.463 -24.731 1.00 61.59 99 GLU A CA 1
ATOM 791 C C . GLU A 1 99 ? 19.806 1.058 -25.208 1.00 61.59 99 GLU A C 1
ATOM 793 O O . GLU A 1 99 ? 19.824 2.064 -25.910 1.00 61.59 99 GLU A O 1
ATOM 798 N N . MET A 1 100 ? 20.923 0.373 -24.941 1.00 58.12 100 MET A N 1
ATOM 799 C CA . MET A 1 100 ? 22.256 0.742 -25.443 1.00 58.12 100 MET A CA 1
ATOM 800 C C . MET A 1 100 ? 22.458 0.482 -26.948 1.00 58.12 100 MET A C 1
ATOM 802 O O . MET A 1 100 ? 23.431 0.961 -27.525 1.00 58.12 100 MET A O 1
ATOM 806 N N . ALA A 1 101 ? 21.598 -0.314 -27.593 1.00 59.41 101 ALA A N 1
ATOM 807 C CA . ALA A 1 101 ? 21.761 -0.695 -28.999 1.00 59.41 101 ALA A CA 1
ATOM 808 C C . ALA A 1 101 ? 21.167 0.322 -29.993 1.00 59.41 101 ALA A C 1
ATOM 810 O O . ALA A 1 101 ? 21.578 0.323 -31.155 1.00 59.41 101 ALA A O 1
ATOM 811 N N . ASP A 1 102 ? 20.228 1.167 -29.553 1.00 56.88 102 ASP A N 1
ATOM 812 C CA . ASP A 1 102 ? 19.602 2.209 -30.385 1.00 56.88 102 ASP A CA 1
ATOM 813 C C . ASP A 1 102 ? 20.358 3.556 -30.331 1.00 56.88 102 ASP A C 1
ATOM 815 O O . ASP A 1 102 ? 20.112 4.424 -31.170 1.00 56.88 102 ASP A O 1
ATOM 819 N N . ASP A 1 103 ? 21.329 3.714 -29.419 1.00 57.09 103 ASP A N 1
ATOM 820 C CA . ASP A 1 103 ? 22.177 4.910 -29.311 1.00 57.09 103 ASP A CA 1
ATOM 821 C C . ASP A 1 103 ? 23.676 4.565 -29.496 1.00 57.09 103 ASP A C 1
ATOM 823 O O . ASP A 1 103 ? 24.316 4.013 -28.595 1.00 57.09 103 ASP A O 1
ATOM 827 N N . PRO A 1 104 ? 24.279 4.841 -30.671 1.00 55.03 104 PRO A N 1
ATOM 828 C CA . PRO A 1 104 ? 25.671 4.492 -30.952 1.00 55.03 104 PRO A CA 1
ATOM 829 C C . PRO A 1 104 ? 26.713 5.360 -30.220 1.00 55.03 104 PRO A C 1
ATOM 831 O O . PRO A 1 104 ? 27.906 5.077 -30.372 1.00 55.03 104 PRO A O 1
ATOM 834 N N . ASP A 1 105 ? 26.312 6.381 -29.449 1.00 57.81 105 ASP A N 1
ATOM 835 C CA . ASP A 1 105 ? 27.234 7.349 -28.829 1.00 57.81 105 ASP A CA 1
ATOM 836 C C . ASP A 1 105 ? 27.480 7.110 -27.321 1.00 57.81 105 ASP A C 1
ATOM 838 O O . ASP A 1 105 ? 28.354 7.729 -26.711 1.00 57.81 105 ASP A O 1
ATOM 842 N N . HIS A 1 106 ? 26.799 6.143 -26.699 1.00 55.28 106 HIS A N 1
ATOM 843 C CA . HIS A 1 106 ? 26.942 5.844 -25.268 1.00 55.28 106 HIS A CA 1
ATOM 844 C C . HIS A 1 106 ? 27.968 4.741 -24.973 1.00 55.28 106 HIS A C 1
ATOM 846 O O . HIS A 1 106 ? 27.651 3.616 -24.590 1.00 55.28 106 HIS A O 1
ATOM 852 N N . LYS A 1 107 ? 29.253 5.082 -25.098 1.00 49.09 107 LYS A N 1
ATOM 853 C CA . LYS A 1 107 ? 30.345 4.326 -24.471 1.00 49.09 107 LYS A CA 1
ATOM 854 C C . LYS A 1 107 ? 30.932 5.139 -23.331 1.00 49.09 107 LYS A C 1
ATOM 856 O O . LYS A 1 107 ? 31.927 5.789 -23.588 1.00 49.09 107 LYS A O 1
ATOM 861 N N . GLU A 1 108 ? 30.403 5.052 -22.110 1.00 48.50 108 GLU A N 1
ATOM 862 C CA . GLU A 1 108 ? 31.210 5.127 -20.877 1.00 48.50 108 GLU A CA 1
ATOM 863 C C . GLU A 1 108 ? 30.504 4.411 -19.706 1.00 48.50 108 GLU A C 1
ATOM 865 O O . GLU A 1 108 ? 29.276 4.363 -19.638 1.00 48.50 108 GLU A O 1
ATOM 870 N N . PRO A 1 109 ? 31.257 3.786 -18.782 1.00 47.00 109 PRO A N 1
ATOM 871 C CA . PRO A 1 109 ? 30.691 3.093 -17.637 1.00 47.00 109 PRO A CA 1
ATOM 872 C C . PRO A 1 109 ? 30.315 4.125 -16.570 1.00 47.00 109 PRO A C 1
ATOM 874 O O . PRO A 1 109 ? 31.160 4.601 -15.813 1.00 47.00 109 PRO A O 1
ATOM 877 N N . HIS A 1 110 ? 29.038 4.485 -16.493 1.00 47.94 110 HIS A N 1
ATOM 878 C CA . HIS A 1 110 ? 28.557 5.470 -15.526 1.00 47.94 110 HIS A CA 1
ATOM 879 C C . HIS A 1 110 ? 28.365 4.849 -14.140 1.00 47.94 110 HIS A C 1
ATOM 881 O O . HIS A 1 110 ? 27.260 4.546 -13.697 1.00 47.94 110 HIS A O 1
ATOM 887 N N . SER A 1 111 ? 29.480 4.666 -13.431 1.00 45.09 111 SER A N 1
ATOM 888 C CA . SER A 1 111 ? 29.484 4.428 -11.993 1.00 45.09 111 SER A CA 1
ATOM 889 C C . SER A 1 111 ? 29.163 5.728 -11.253 1.00 45.09 111 SER A C 1
ATOM 891 O O 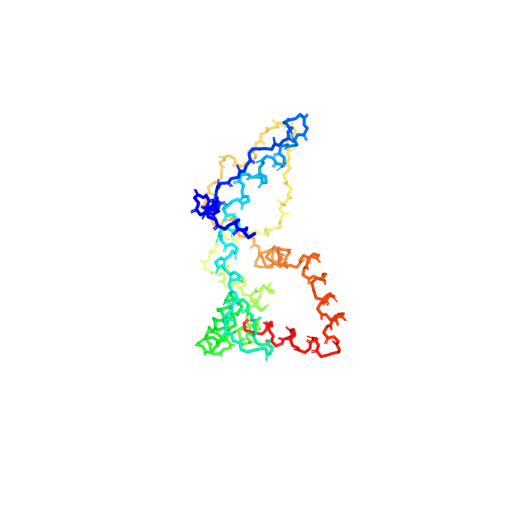. SER A 1 111 ? 29.957 6.667 -11.257 1.00 45.09 111 SER A O 1
ATOM 893 N N . MET A 1 112 ? 27.985 5.754 -10.634 1.00 48.47 112 MET A N 1
ATOM 894 C CA . MET A 1 112 ? 27.589 6.533 -9.457 1.00 48.47 112 MET A CA 1
ATOM 895 C C . MET A 1 112 ? 28.666 7.484 -8.894 1.00 48.47 112 MET A C 1
ATOM 897 O O . MET A 1 112 ? 29.510 7.072 -8.103 1.00 48.47 112 MET A O 1
ATOM 901 N N . LYS A 1 113 ? 28.575 8.780 -9.208 1.00 44.12 113 LYS A N 1
ATOM 902 C CA . LYS A 1 113 ? 29.066 9.831 -8.305 1.00 44.12 113 LYS A CA 1
ATOM 903 C C . LYS A 1 113 ? 27.867 10.431 -7.581 1.00 44.12 113 LYS A C 1
ATOM 905 O O . LYS A 1 113 ? 27.343 11.468 -7.961 1.00 44.12 113 LYS A O 1
ATOM 910 N N . ALA A 1 114 ? 27.415 9.730 -6.543 1.00 54.94 114 ALA A N 1
ATOM 911 C CA . ALA A 1 114 ? 26.479 10.257 -5.548 1.00 54.94 114 ALA A CA 1
ATOM 912 C C . ALA A 1 114 ? 27.236 11.000 -4.433 1.00 54.94 114 ALA A C 1
ATOM 914 O O . ALA A 1 114 ? 26.894 10.899 -3.259 1.00 54.94 114 ALA A O 1
ATOM 915 N N . GLU A 1 115 ? 28.295 11.713 -4.802 1.00 50.09 115 GLU A N 1
ATOM 916 C CA . GLU A 1 115 ? 29.020 12.592 -3.903 1.00 50.09 115 GLU A CA 1
ATOM 917 C C . GLU A 1 115 ? 28.854 13.995 -4.465 1.00 50.09 115 GLU A C 1
ATOM 919 O O . GLU A 1 115 ? 29.260 14.281 -5.593 1.00 50.09 115 GLU A O 1
ATOM 924 N N . VAL A 1 116 ? 28.209 14.864 -3.684 1.00 51.62 116 VAL A N 1
ATOM 925 C CA . VAL A 1 116 ? 28.373 16.308 -3.837 1.00 51.62 116 VAL A CA 1
ATOM 926 C C . VAL A 1 116 ? 29.820 16.584 -3.442 1.00 51.62 116 VAL A C 1
ATOM 928 O O . VAL A 1 116 ? 30.123 16.920 -2.301 1.00 51.62 116 VAL A O 1
ATOM 931 N N . GLU A 1 117 ? 30.730 16.319 -4.373 1.00 52.81 117 GLU A N 1
ATOM 932 C CA . GLU A 1 117 ? 32.130 16.681 -4.259 1.00 52.81 117 GLU A CA 1
ATOM 933 C C . GLU A 1 117 ? 32.180 18.200 -4.429 1.00 52.81 117 GLU A C 1
ATOM 935 O O . GLU A 1 117 ? 32.130 18.734 -5.536 1.00 52.81 117 GLU A O 1
ATOM 940 N N . MET A 1 118 ? 32.176 18.903 -3.298 1.00 47.16 118 MET A N 1
ATOM 941 C CA . MET A 1 118 ? 32.530 20.313 -3.257 1.00 47.16 118 MET A CA 1
ATOM 942 C C . MET A 1 118 ? 34.018 20.389 -3.582 1.00 47.16 118 MET A C 1
ATOM 944 O O . MET A 1 118 ? 34.856 20.046 -2.750 1.00 47.16 118 MET A O 1
ATOM 948 N N . THR A 1 119 ? 34.359 20.805 -4.799 1.00 53.44 119 THR A N 1
ATOM 949 C CA . THR A 1 119 ? 35.713 21.290 -5.068 1.00 53.44 119 THR A CA 1
ATOM 950 C C . THR A 1 119 ? 35.992 22.490 -4.161 1.00 53.44 119 THR A C 1
ATOM 952 O O . THR A 1 119 ? 35.090 23.291 -3.908 1.00 53.44 119 THR A O 1
ATOM 955 N N . ASP A 1 120 ? 37.237 22.603 -3.692 1.00 53.38 120 ASP A N 1
ATOM 956 C CA . ASP A 1 120 ? 37.760 23.563 -2.693 1.00 53.38 120 ASP A CA 1
ATOM 957 C C . ASP A 1 120 ? 37.453 25.055 -2.994 1.00 53.38 120 ASP A C 1
ATOM 959 O O . ASP A 1 120 ? 37.625 25.916 -2.137 1.00 53.38 120 ASP A O 1
ATOM 963 N N . ASP A 1 121 ? 36.924 25.354 -4.187 1.00 55.34 121 ASP A N 1
ATOM 964 C CA . ASP A 1 121 ? 36.619 26.693 -4.705 1.00 55.34 121 ASP A CA 1
ATOM 965 C C . ASP A 1 121 ? 35.119 27.079 -4.720 1.00 55.34 121 ASP A C 1
ATOM 967 O O . ASP A 1 121 ? 34.758 28.139 -5.228 1.00 55.34 121 ASP A O 1
ATOM 971 N N . GLY A 1 122 ? 34.218 26.273 -4.145 1.00 58.41 122 GLY A N 1
ATOM 972 C CA . GLY A 1 122 ? 32.845 26.715 -3.838 1.00 58.41 122 GLY A CA 1
ATOM 973 C C . GLY A 1 122 ? 31.899 26.954 -5.029 1.00 58.41 122 GLY A C 1
ATOM 974 O O . GLY A 1 122 ? 30.867 27.601 -4.844 1.00 58.41 122 GLY A O 1
ATOM 975 N N . ASP A 1 123 ? 32.205 26.428 -6.219 1.00 59.34 123 ASP A N 1
ATOM 976 C CA . ASP A 1 123 ? 31.308 26.465 -7.384 1.00 59.34 123 ASP A CA 1
ATOM 977 C C . ASP A 1 123 ? 30.536 25.145 -7.562 1.00 59.34 123 ASP A C 1
ATOM 979 O O . ASP A 1 123 ? 31.050 24.050 -7.314 1.00 59.34 123 ASP A O 1
ATOM 983 N N . ILE A 1 124 ? 29.283 25.240 -8.012 1.00 59.09 124 ILE A N 1
ATOM 984 C CA . ILE A 1 124 ? 28.478 24.075 -8.385 1.00 59.09 124 ILE A CA 1
ATOM 985 C C . ILE A 1 124 ? 28.926 23.599 -9.769 1.00 59.09 124 ILE A C 1
ATOM 987 O O . ILE A 1 124 ? 28.606 24.202 -10.790 1.00 59.09 124 ILE A O 1
ATOM 991 N N . VAL A 1 125 ? 29.621 22.459 -9.806 1.00 56.66 125 VAL A N 1
ATOM 992 C CA . VAL A 1 125 ? 30.226 21.819 -10.997 1.00 56.66 125 VAL A CA 1
ATOM 993 C C . VAL A 1 125 ? 29.211 21.473 -12.119 1.00 56.66 125 VAL A C 1
ATOM 995 O O . VAL A 1 125 ? 29.575 20.871 -13.123 1.00 56.66 125 VAL A O 1
ATOM 998 N N . GLN A 1 126 ? 27.932 21.849 -12.008 1.00 59.28 126 GLN A N 1
ATOM 999 C CA . GLN A 1 126 ? 26.861 21.513 -12.959 1.00 59.28 126 GLN A CA 1
ATOM 1000 C C . GLN A 1 126 ? 26.014 22.724 -13.406 1.00 59.28 126 GLN A C 1
ATOM 1002 O O . GLN A 1 126 ? 24.809 22.590 -13.581 1.00 59.28 126 GLN A O 1
ATOM 1007 N N . THR A 1 127 ? 26.598 23.912 -13.606 1.00 57.56 127 THR A N 1
ATOM 1008 C CA . THR A 1 127 ? 25.825 25.063 -14.138 1.00 57.56 127 THR A CA 1
ATOM 1009 C C . THR A 1 127 ? 25.702 25.090 -15.669 1.00 57.56 127 THR A C 1
ATOM 1011 O O . THR A 1 127 ? 24.805 25.755 -16.169 1.00 57.56 127 THR A O 1
ATOM 1014 N N . ILE A 1 128 ? 26.510 24.353 -16.445 1.00 61.50 128 ILE A N 1
ATOM 1015 C CA . ILE A 1 128 ? 26.310 24.215 -17.904 1.00 61.50 128 ILE A CA 1
ATOM 1016 C C . ILE A 1 128 ? 26.786 22.826 -18.360 1.00 61.50 128 ILE A C 1
ATOM 1018 O O . ILE A 1 128 ? 27.970 22.631 -18.634 1.00 61.50 128 ILE A O 1
ATOM 1022 N N . LYS A 1 129 ? 25.879 21.852 -18.466 1.00 56.22 129 LYS A N 1
ATOM 1023 C CA . LYS A 1 129 ? 26.109 20.642 -19.265 1.00 56.22 129 LYS A CA 1
ATOM 1024 C C . LYS A 1 129 ? 24.838 20.343 -20.053 1.00 56.22 129 LYS A C 1
ATOM 1026 O O . LYS A 1 129 ? 23.759 20.285 -19.478 1.00 56.22 129 LYS A O 1
ATOM 1031 N N . ASP A 1 130 ? 25.012 20.259 -21.365 1.00 47.06 130 ASP A N 1
ATOM 1032 C CA . ASP A 1 130 ? 23.996 19.990 -22.380 1.00 47.06 130 ASP A CA 1
ATOM 1033 C C . ASP A 1 130 ? 23.156 18.750 -22.015 1.00 47.06 130 ASP A C 1
ATOM 1035 O O . ASP A 1 130 ? 23.702 17.713 -21.623 1.00 47.06 130 ASP A O 1
ATOM 1039 N N . GLU A 1 131 ? 21.833 18.886 -22.091 1.00 55.62 131 GLU A N 1
ATOM 1040 C CA . G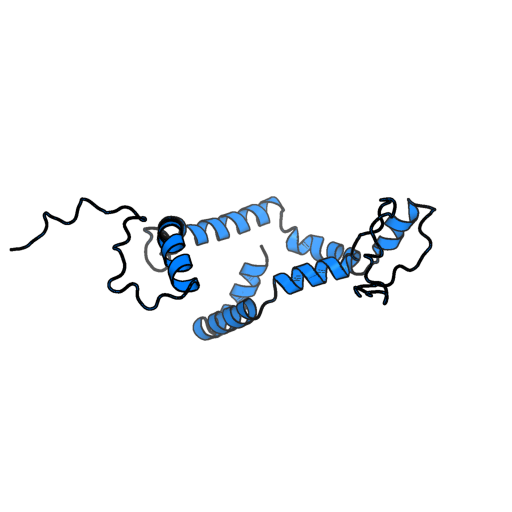LU A 1 131 ? 20.846 17.876 -21.706 1.00 55.62 131 GLU A CA 1
ATOM 1041 C C . GLU A 1 131 ? 20.683 16.848 -22.832 1.00 55.62 131 GLU A C 1
ATOM 1043 O O . GLU A 1 131 ? 19.829 16.976 -23.704 1.00 55.62 131 GLU A O 1
ATOM 1048 N N . GLY A 1 132 ? 21.509 15.804 -22.813 1.00 45.75 132 GLY A N 1
ATOM 1049 C CA . GLY A 1 132 ? 21.344 14.624 -23.659 1.00 45.75 132 GLY A CA 1
ATOM 1050 C C . GLY A 1 132 ? 21.254 13.371 -22.800 1.00 45.75 132 GLY A C 1
ATOM 1051 O O . GLY A 1 132 ? 22.284 12.796 -22.480 1.00 45.75 132 GLY A O 1
ATOM 1052 N N . HIS A 1 133 ? 20.037 13.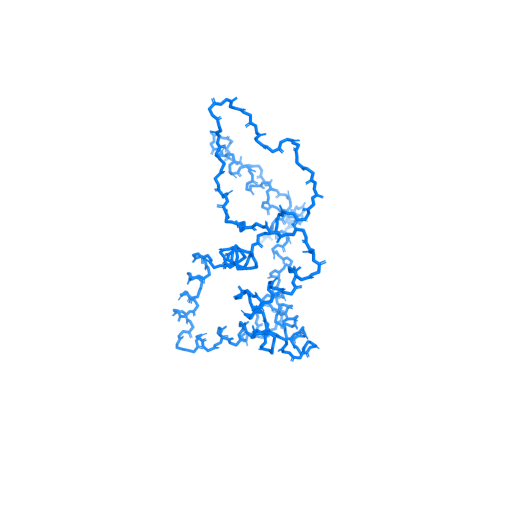015 -22.370 1.00 46.53 133 HIS A N 1
ATOM 1053 C CA . HIS A 1 133 ? 19.620 11.707 -21.825 1.00 46.53 133 HIS A CA 1
ATOM 1054 C C . HIS A 1 133 ? 20.557 11.005 -20.819 1.00 46.53 133 HIS A C 1
ATOM 1056 O O . HIS A 1 133 ? 20.598 9.784 -20.732 1.00 46.53 133 HIS A O 1
ATOM 1062 N N . HIS A 1 134 ? 21.271 11.777 -19.996 1.00 43.72 134 HIS A N 1
ATOM 1063 C CA . HIS A 1 134 ? 22.277 11.256 -19.068 1.00 43.72 134 HIS A CA 1
ATOM 1064 C C . HIS A 1 134 ? 21.942 11.567 -17.610 1.00 43.72 134 HIS A C 1
ATOM 1066 O O . HIS A 1 134 ? 22.634 12.327 -16.933 1.00 43.72 134 HIS A O 1
ATOM 1072 N N . GLY A 1 135 ? 20.833 11.007 -17.130 1.00 52.94 135 GLY A N 1
ATOM 1073 C CA . GLY A 1 135 ? 20.327 11.250 -15.775 1.00 52.94 135 GLY A CA 1
ATOM 1074 C C . GLY A 1 135 ? 19.454 10.128 -15.219 1.00 52.94 135 GLY A C 1
ATOM 1075 O O . GLY A 1 135 ? 18.737 10.338 -14.243 1.00 52.94 135 GLY A O 1
ATOM 1076 N N . GLU A 1 136 ? 19.482 8.946 -15.829 1.00 66.12 136 GLU A N 1
ATOM 1077 C CA . GLU A 1 136 ? 18.615 7.846 -15.425 1.00 66.12 136 GLU A CA 1
ATOM 1078 C C . GLU A 1 136 ? 19.315 7.004 -14.354 1.00 66.12 136 GLU A C 1
ATOM 1080 O O . GLU A 1 136 ? 20.326 6.341 -14.584 1.00 66.12 136 GLU A O 1
ATOM 1085 N N . VAL A 1 137 ? 18.798 7.077 -13.125 1.00 68.31 137 VAL A N 1
ATOM 1086 C CA . VAL A 1 137 ? 19.137 6.115 -12.074 1.00 68.31 137 VAL A CA 1
ATOM 1087 C C . VAL A 1 137 ? 18.859 4.708 -12.601 1.00 68.31 137 VAL A C 1
ATOM 1089 O O . VAL A 1 137 ? 17.783 4.461 -13.142 1.00 68.31 137 VAL A O 1
ATOM 1092 N N . ASN A 1 138 ? 19.804 3.778 -12.414 1.00 78.19 138 ASN A N 1
ATOM 1093 C CA . ASN A 1 138 ? 19.618 2.375 -12.801 1.00 78.19 138 ASN A CA 1
ATOM 1094 C C . ASN A 1 138 ? 18.245 1.883 -12.297 1.00 78.19 138 ASN A C 1
ATOM 1096 O O . ASN A 1 138 ? 17.862 2.193 -11.165 1.00 78.19 138 ASN A O 1
ATOM 1100 N N . HIS A 1 139 ? 17.510 1.101 -13.091 1.00 80.50 139 HIS A N 1
ATOM 1101 C CA . HIS A 1 139 ? 16.228 0.510 -12.698 1.00 80.50 139 HIS A CA 1
ATOM 1102 C C . HIS A 1 139 ? 16.253 -0.136 -11.300 1.00 80.50 139 HIS A C 1
ATOM 1104 O O . HIS A 1 139 ? 15.282 -0.029 -10.547 1.00 80.50 139 HIS A O 1
ATOM 1110 N N . PHE A 1 140 ? 17.370 -0.755 -10.903 1.00 83.81 140 PHE A N 1
ATOM 1111 C CA . PHE A 1 140 ? 17.563 -1.274 -9.546 1.00 83.81 140 PHE A CA 1
ATOM 1112 C C . PHE A 1 140 ? 17.690 -0.179 -8.484 1.00 83.81 140 PHE A C 1
ATOM 1114 O O . PHE A 1 140 ? 17.142 -0.318 -7.394 1.00 83.81 140 PHE A O 1
ATOM 1121 N N . GLN A 1 141 ? 18.370 0.922 -8.787 1.00 83.94 141 GLN A N 1
ATOM 1122 C CA . GLN A 1 141 ? 18.495 2.072 -7.894 1.00 83.94 141 GLN A CA 1
ATOM 1123 C C . GLN A 1 141 ? 17.148 2.802 -7.732 1.00 83.94 141 GLN A C 1
ATOM 1125 O O . GLN A 1 141 ? 16.779 3.176 -6.615 1.00 83.94 141 GLN A O 1
ATOM 1130 N N . ALA A 1 142 ? 16.369 2.925 -8.810 1.00 86.56 142 ALA A N 1
ATOM 1131 C CA . ALA A 1 142 ? 14.994 3.421 -8.771 1.00 86.56 142 ALA A CA 1
ATOM 1132 C C . ALA A 1 142 ? 14.088 2.511 -7.921 1.00 86.56 142 ALA A C 1
ATOM 1134 O O . ALA A 1 142 ? 13.385 2.993 -7.028 1.00 86.56 142 ALA A O 1
ATOM 1135 N N . LEU A 1 143 ? 14.165 1.187 -8.126 1.00 88.12 143 LEU A N 1
ATOM 1136 C CA . LEU A 1 143 ? 13.432 0.210 -7.318 1.00 88.12 143 LEU A CA 1
ATOM 1137 C C . LEU A 1 143 ? 13.838 0.287 -5.843 1.00 88.12 143 LEU A C 1
ATOM 1139 O O . LEU A 1 143 ? 12.970 0.322 -4.978 1.00 88.12 143 LEU A O 1
ATOM 1143 N N . ALA A 1 144 ? 15.136 0.328 -5.541 1.00 89.00 144 ALA A N 1
ATOM 1144 C CA . ALA A 1 144 ? 15.638 0.401 -4.172 1.00 89.00 144 ALA A CA 1
ATOM 1145 C C . ALA A 1 144 ? 15.134 1.659 -3.454 1.00 89.00 144 ALA A C 1
ATOM 1147 O O . ALA A 1 144 ? 14.771 1.593 -2.282 1.00 89.00 144 ALA A O 1
ATOM 1148 N N . THR A 1 145 ? 15.039 2.782 -4.167 1.00 90.50 145 THR A N 1
ATOM 1149 C CA . THR A 1 145 ? 14.505 4.041 -3.633 1.00 90.50 145 THR A CA 1
ATOM 1150 C C . THR A 1 145 ? 13.009 3.925 -3.333 1.00 90.50 145 THR A C 1
ATOM 1152 O O . THR A 1 145 ? 12.566 4.273 -2.238 1.00 90.50 145 THR A O 1
ATOM 1155 N N . ALA A 1 146 ? 12.232 3.355 -4.257 1.00 89.19 146 ALA A N 1
ATOM 1156 C CA . ALA A 1 146 ? 10.801 3.119 -4.067 1.00 89.19 146 ALA A CA 1
ATOM 1157 C C . ALA A 1 146 ? 10.506 2.106 -2.939 1.00 89.19 146 ALA A C 1
ATOM 1159 O O . ALA A 1 146 ? 9.605 2.309 -2.123 1.00 89.19 146 ALA A O 1
ATOM 1160 N N . VAL A 1 147 ? 11.288 1.026 -2.846 1.00 89.31 147 VAL A N 1
ATOM 1161 C CA . VAL A 1 147 ? 11.175 0.015 -1.782 1.00 89.31 147 VAL A CA 1
ATOM 1162 C C . VAL A 1 147 ? 11.595 0.597 -0.435 1.00 89.31 147 VAL A C 1
ATOM 1164 O O . VAL A 1 147 ? 10.934 0.346 0.565 1.00 89.31 147 VAL A O 1
ATOM 1167 N N . SER A 1 148 ? 12.635 1.429 -0.395 1.00 92.19 148 SER A N 1
ATOM 1168 C CA . SER A 1 148 ? 13.052 2.132 0.823 1.00 92.19 148 SER A CA 1
ATOM 1169 C C . SER A 1 148 ? 11.951 3.061 1.347 1.00 92.19 148 SER A C 1
ATOM 1171 O O . SER A 1 148 ? 11.667 3.076 2.543 1.00 92.19 148 SER A O 1
ATOM 1173 N N . GLY A 1 149 ? 11.250 3.762 0.447 1.00 88.88 149 GLY A N 1
ATOM 1174 C CA . GLY A 1 149 ? 10.109 4.606 0.808 1.00 88.88 149 GLY A CA 1
ATOM 1175 C C . GLY A 1 149 ? 8.896 3.834 1.340 1.00 88.88 149 GLY A C 1
ATOM 1176 O O . GLY A 1 149 ? 8.099 4.389 2.092 1.00 88.88 149 GLY A O 1
ATOM 1177 N N . THR A 1 150 ? 8.753 2.554 0.983 1.00 88.19 150 THR A N 1
ATOM 1178 C CA . THR A 1 150 ? 7.591 1.729 1.360 1.00 88.19 150 THR A CA 1
ATOM 1179 C C . THR A 1 150 ? 7.880 0.736 2.487 1.00 88.19 150 THR A C 1
ATOM 1181 O O . THR A 1 150 ? 6.969 0.384 3.232 1.00 88.19 150 THR A O 1
ATOM 1184 N N . VAL A 1 151 ? 9.123 0.299 2.696 1.00 88.25 151 VAL A N 1
ATOM 1185 C CA . VAL A 1 151 ? 9.504 -0.642 3.765 1.00 88.25 151 VAL A CA 1
ATOM 1186 C C . VAL A 1 151 ? 10.071 0.132 4.958 1.00 88.25 151 VAL A C 1
ATOM 1188 O O . VAL A 1 151 ? 11.269 0.139 5.223 1.00 88.25 151 VAL A O 1
ATOM 1191 N N . GLY A 1 152 ? 9.185 0.808 5.692 1.00 86.69 152 GLY A N 1
ATOM 1192 C CA . GLY A 1 152 ? 9.529 1.529 6.922 1.00 86.69 152 GLY A CA 1
ATOM 1193 C C . GLY A 1 152 ? 9.299 0.718 8.204 1.00 86.69 152 GLY A C 1
ATOM 1194 O O . GLY A 1 152 ? 8.560 -0.270 8.216 1.00 86.69 152 GLY A O 1
ATOM 1195 N N . LEU A 1 153 ? 9.853 1.200 9.327 1.00 88.31 153 LEU A N 1
ATOM 1196 C CA . LEU A 1 153 ? 9.605 0.654 10.676 1.00 88.31 153 LEU A CA 1
ATOM 1197 C C . LEU A 1 153 ? 8.105 0.547 10.997 1.00 88.31 153 LEU A C 1
ATOM 1199 O O . LEU A 1 153 ? 7.692 -0.395 11.667 1.00 88.31 153 LEU A O 1
ATOM 1203 N N . GLY A 1 154 ? 7.288 1.468 10.472 1.00 86.62 154 GLY A N 1
ATOM 1204 C CA . GLY A 1 154 ? 5.832 1.455 10.628 1.00 86.62 154 GLY A CA 1
ATOM 1205 C C . GLY A 1 154 ? 5.155 0.232 10.002 1.00 86.62 154 GLY A C 1
ATOM 1206 O O . GLY A 1 154 ? 4.294 -0.368 10.639 1.00 86.62 154 GLY A O 1
ATOM 1207 N N . ASN A 1 155 ? 5.587 -0.208 8.814 1.00 87.50 155 ASN A N 1
ATOM 1208 C CA . ASN A 1 155 ? 5.022 -1.397 8.164 1.00 87.50 155 ASN A CA 1
ATOM 1209 C C . ASN A 1 155 ? 5.417 -2.683 8.898 1.00 87.50 155 ASN A C 1
ATOM 1211 O O . ASN A 1 155 ? 4.597 -3.585 9.059 1.00 87.50 155 ASN A O 1
ATOM 1215 N N . ILE A 1 156 ? 6.641 -2.744 9.425 1.00 89.38 156 ILE A N 1
ATOM 1216 C CA . ILE A 1 156 ? 7.094 -3.884 10.230 1.00 89.38 156 ILE A CA 1
ATOM 1217 C C . ILE A 1 156 ? 6.379 -3.922 11.592 1.00 89.38 156 ILE A C 1
ATOM 1219 O O . ILE A 1 156 ? 5.903 -4.980 12.008 1.00 89.38 156 ILE A O 1
ATOM 1223 N N . ALA A 1 157 ? 6.238 -2.776 12.266 1.00 91.88 157 ALA A N 1
ATOM 1224 C CA . ALA A 1 157 ? 5.524 -2.667 13.539 1.00 91.88 157 ALA A CA 1
ATOM 1225 C C . ALA A 1 157 ? 4.021 -2.958 13.391 1.00 91.88 157 ALA A C 1
ATOM 1227 O O . ALA A 1 157 ? 3.451 -3.684 14.205 1.00 91.88 157 ALA A O 1
ATOM 1228 N N . GLY A 1 158 ? 3.388 -2.461 12.324 1.00 87.69 158 GLY A N 1
ATOM 1229 C CA . GLY A 1 158 ? 1.982 -2.723 12.021 1.00 87.69 158 GLY A CA 1
ATOM 1230 C C . GLY A 1 158 ? 1.705 -4.210 11.802 1.00 87.69 158 GLY A C 1
ATOM 1231 O O . GLY A 1 158 ? 0.766 -4.756 12.379 1.00 87.69 158 GLY A O 1
ATOM 1232 N N . VAL A 1 159 ? 2.574 -4.900 11.055 1.00 89.94 159 VAL A N 1
ATOM 1233 C CA . VAL A 1 159 ? 2.476 -6.357 10.872 1.00 89.94 159 VAL A CA 1
ATOM 1234 C C . VAL A 1 159 ? 2.667 -7.103 12.196 1.00 89.94 159 VAL A C 1
ATOM 1236 O O . VAL A 1 159 ? 1.933 -8.054 12.467 1.00 89.94 159 VAL A O 1
ATOM 1239 N N . ALA A 1 160 ? 3.597 -6.672 13.054 1.00 90.38 160 ALA A N 1
ATOM 1240 C CA . ALA A 1 160 ? 3.803 -7.289 14.365 1.00 90.38 160 ALA A CA 1
ATOM 1241 C C . ALA A 1 160 ? 2.554 -7.185 15.260 1.00 90.38 160 ALA A C 1
ATOM 1243 O O . ALA A 1 160 ? 2.156 -8.177 15.876 1.00 90.38 160 ALA A O 1
ATOM 1244 N N . ILE A 1 161 ? 1.895 -6.021 15.279 1.00 91.94 161 ILE A N 1
ATOM 1245 C CA . ILE A 1 161 ? 0.634 -5.812 16.006 1.00 91.94 161 ILE A CA 1
ATOM 1246 C C . ILE A 1 161 ? -0.480 -6.679 15.406 1.00 91.94 161 ILE A C 1
ATOM 1248 O O . ILE A 1 161 ? -1.181 -7.378 16.141 1.00 91.94 161 ILE A O 1
ATOM 1252 N N . ALA A 1 162 ? -0.608 -6.702 14.076 1.00 89.62 162 ALA A N 1
ATOM 1253 C CA . ALA A 1 162 ? -1.626 -7.485 13.380 1.00 89.62 162 ALA A CA 1
ATOM 1254 C C . ALA A 1 162 ? -1.506 -8.991 13.665 1.00 89.62 162 ALA A C 1
ATOM 1256 O O . ALA A 1 162 ? -2.513 -9.660 13.892 1.00 89.62 162 ALA A O 1
ATOM 1257 N N . VAL A 1 163 ? -0.285 -9.535 13.704 1.00 90.75 163 VAL A N 1
ATOM 1258 C CA . VAL A 1 163 ? -0.053 -10.949 14.042 1.00 90.75 163 VAL A CA 1
ATOM 1259 C C . VAL A 1 163 ? -0.237 -11.210 15.537 1.00 90.75 163 VAL A C 1
ATOM 1261 O O . VAL A 1 163 ? -0.779 -12.252 15.905 1.00 90.75 163 VAL A O 1
ATOM 1264 N N . GLY A 1 164 ? 0.171 -10.273 16.397 1.00 90.94 164 GLY A N 1
ATOM 1265 C CA . GLY A 1 164 ? -0.007 -10.382 17.845 1.00 90.94 164 GLY A CA 1
ATOM 1266 C C . GLY A 1 164 ? -1.478 -10.474 18.255 1.00 90.94 164 GLY A C 1
ATOM 1267 O O . GLY A 1 164 ? -1.826 -11.302 19.092 1.00 90.94 164 GLY A O 1
ATOM 1268 N N . ILE A 1 165 ? -2.344 -9.673 17.628 1.00 92.88 165 ILE A N 1
ATOM 1269 C CA . ILE A 1 165 ? -3.786 -9.647 17.916 1.00 92.88 165 ILE A CA 1
ATOM 1270 C C . ILE A 1 165 ? -4.541 -10.711 17.101 1.00 92.88 165 ILE A C 1
ATOM 1272 O O . ILE A 1 165 ? -5.438 -11.370 17.619 1.00 92.88 165 ILE A O 1
ATOM 1276 N N . GLY A 1 166 ? -4.176 -10.913 15.832 1.00 85.88 166 GLY A N 1
ATOM 1277 C CA . GLY A 1 166 ? -4.888 -11.802 14.906 1.00 85.88 166 GLY A CA 1
ATOM 1278 C C . GLY A 1 166 ? -4.516 -13.288 14.998 1.00 85.88 166 GLY A C 1
ATOM 1279 O O . GLY A 1 166 ? -5.134 -14.123 14.333 1.00 85.88 166 GLY A O 1
ATOM 1280 N N . GLY A 1 167 ? -3.514 -13.651 15.802 1.00 88.25 167 GLY A N 1
ATOM 1281 C CA . GLY A 1 167 ? -3.115 -15.039 16.025 1.00 88.25 167 GLY A CA 1
ATOM 1282 C C . GLY A 1 167 ? -2.486 -15.726 14.797 1.00 88.25 167 GLY A C 1
ATOM 1283 O O . GLY A 1 167 ? -2.071 -15.076 13.833 1.00 88.25 167 GLY A O 1
ATOM 1284 N N . PRO A 1 168 ? -2.388 -17.072 14.791 1.00 84.62 168 PRO A N 1
ATOM 1285 C CA . PRO A 1 168 ? -1.642 -17.819 13.771 1.00 84.62 168 PRO A CA 1
ATOM 1286 C C . PRO A 1 168 ? -2.166 -17.641 12.336 1.00 84.62 168 PRO A C 1
ATOM 1288 O O . PRO A 1 168 ? -1.393 -17.792 11.387 1.00 84.62 168 PRO A O 1
ATOM 1291 N N . GLY A 1 169 ? -3.453 -17.304 12.183 1.00 86.12 169 GLY A N 1
ATOM 1292 C CA . GLY A 1 169 ? -4.122 -17.102 10.895 1.00 86.12 169 GLY A CA 1
ATOM 1293 C C . GLY A 1 169 ? -3.855 -15.743 10.238 1.00 86.12 169 GLY A C 1
ATOM 1294 O O . GLY A 1 169 ? -4.028 -15.620 9.028 1.00 86.12 169 GLY A O 1
ATOM 1295 N N . ALA A 1 170 ? -3.379 -14.740 10.982 1.00 88.50 170 ALA A N 1
ATOM 1296 C CA . ALA A 1 170 ? -3.162 -13.386 10.460 1.00 88.50 170 ALA A CA 1
ATOM 1297 C C . ALA A 1 170 ? -2.163 -13.345 9.292 1.00 88.50 170 ALA A C 1
ATOM 1299 O O . ALA A 1 170 ? -2.357 -12.627 8.317 1.00 88.50 170 ALA A O 1
ATOM 1300 N N . LYS A 1 171 ? -1.118 -14.178 9.345 1.00 86.06 171 LYS A N 1
ATOM 1301 C CA . LYS A 1 171 ? -0.091 -14.259 8.292 1.00 86.06 171 LYS A CA 1
ATOM 1302 C C . LYS A 1 171 ? -0.658 -14.713 6.949 1.00 86.06 171 LYS A C 1
ATOM 1304 O O . LYS A 1 171 ? -0.229 -14.225 5.912 1.00 86.06 171 LYS A O 1
ATOM 1309 N N . PHE A 1 172 ? -1.616 -15.640 6.973 1.00 90.06 172 PHE A N 1
ATOM 1310 C CA . PHE A 1 172 ? -2.285 -16.099 5.759 1.00 90.06 172 PHE A CA 1
ATOM 1311 C C . PHE A 1 172 ? -3.079 -14.954 5.125 1.00 90.06 172 PHE A C 1
ATOM 1313 O O . PHE A 1 172 ? -2.916 -14.674 3.941 1.00 90.06 172 PHE A O 1
ATOM 1320 N N . TRP A 1 173 ? -3.866 -14.241 5.933 1.00 86.50 173 TRP A N 1
ATOM 1321 C CA . TRP A 1 173 ? -4.668 -13.116 5.458 1.00 86.50 173 TRP A CA 1
ATOM 1322 C C . TRP A 1 173 ? -3.819 -11.947 4.954 1.00 86.50 173 TRP A C 1
ATOM 1324 O O . TRP A 1 173 ? -4.163 -11.374 3.928 1.00 86.50 173 TRP A O 1
ATOM 1334 N N . LEU A 1 174 ? -2.672 -11.665 5.579 1.00 88.31 174 LEU A N 1
ATOM 1335 C CA . LEU A 1 174 ? -1.737 -10.634 5.111 1.00 88.31 174 LEU A CA 1
ATOM 1336 C C . LEU A 1 174 ? -1.189 -10.915 3.704 1.00 88.31 174 LEU A C 1
ATOM 1338 O O . LEU A 1 174 ? -1.088 -10.001 2.890 1.00 88.31 174 LEU A O 1
ATOM 1342 N N . ILE A 1 175 ? -0.864 -12.175 3.397 1.00 87.31 175 ILE A N 1
ATOM 1343 C CA . ILE A 1 175 ? -0.403 -12.568 2.055 1.00 87.31 175 ILE A CA 1
ATOM 1344 C C . ILE A 1 175 ? -1.538 -12.413 1.038 1.00 87.31 175 ILE A C 1
ATOM 1346 O O . ILE A 1 175 ? -1.314 -11.919 -0.063 1.00 87.31 175 ILE A O 1
ATOM 1350 N N . VAL A 1 176 ? -2.762 -12.797 1.413 1.00 86.56 176 VAL A N 1
ATOM 1351 C CA . VAL A 1 176 ? -3.943 -12.664 0.548 1.00 86.56 176 VAL A CA 1
ATOM 1352 C C . VAL A 1 176 ? -4.242 -11.195 0.233 1.00 86.56 176 VAL A C 1
ATOM 1354 O O . VAL A 1 176 ? -4.544 -10.880 -0.914 1.00 86.56 176 VAL A O 1
ATOM 1357 N N . THR A 1 177 ? -4.112 -10.288 1.204 1.00 84.44 177 THR A N 1
ATOM 1358 C CA . THR A 1 177 ? -4.333 -8.846 0.997 1.00 84.44 177 THR A CA 1
ATOM 1359 C C . THR A 1 177 ? -3.199 -8.142 0.252 1.00 84.44 177 THR A C 1
ATOM 1361 O O . THR A 1 177 ? -3.426 -7.060 -0.272 1.00 84.44 177 THR A O 1
ATOM 1364 N N . ALA A 1 178 ? -1.999 -8.729 0.199 1.00 83.69 178 ALA A N 1
ATOM 1365 C CA . ALA A 1 178 ? -0.837 -8.171 -0.504 1.00 83.69 178 ALA A CA 1
ATOM 1366 C C . ALA A 1 178 ? -0.732 -8.604 -1.981 1.00 83.69 178 ALA A C 1
ATOM 1368 O O . ALA A 1 178 ? 0.155 -8.154 -2.701 1.00 83.69 178 ALA A O 1
ATOM 1369 N N . LEU A 1 179 ? -1.585 -9.535 -2.406 1.00 81.81 179 LEU A N 1
ATOM 1370 C CA . LEU A 1 179 ? -1.651 -10.065 -3.766 1.00 81.81 179 LEU A CA 1
ATOM 1371 C C . LEU A 1 179 ? -2.355 -9.135 -4.790 1.00 81.81 179 LEU A C 1
ATOM 1373 O O . LEU A 1 179 ? -1.878 -9.075 -5.933 1.00 81.81 179 LEU A O 1
ATOM 1377 N N . PRO A 1 180 ? -3.495 -8.489 -4.459 1.00 75.50 180 PRO A N 1
ATOM 1378 C CA . PRO A 1 180 ? -4.169 -7.552 -5.359 1.00 75.50 180 PRO A CA 1
ATOM 1379 C C . PRO A 1 180 ? -3.465 -6.193 -5.483 1.00 75.50 180 PRO A C 1
ATOM 1381 O O . PRO A 1 180 ? -2.670 -5.841 -4.588 1.00 75.50 180 PRO A O 1
#

Sequence (180 aa):
MLGFAQEAESRRCWDVPPPANQQQQGIDERIDQAFKPIANCWEATVFYEAPVPEPFNLPIVLYLLIGGAVFFTLVFGFVNIRRFPLALSVVRGKYDDIEMADDPDHKEPHSMKAEVEMTDDGDIVQTIKDEGHHGEVNHFQALATAVSGTVGLGNIAGVAIAVGIGGPGAKFWLIVTALP

pLDDT: mean 73.76, std 15.9, range [41.47, 92.88]

Radius of gyration: 26.85 Å; chains: 1; bounding box: 73×50×65 Å